Protein AF-A0A7R9ZUL0-F1 (afdb_monomer)

Mean predicted aligned error: 13.68 Å

Secondary structure (DSSP, 8-state):
-B-TTT-SB-----S----------HHHHHHHHH-HHHHHHH---SSBB--S-TTTS-SS-BTSBSSBSSB-SSTT-BB--SSHHHHHHHHHHHHHHHHHHH---SS--SS--------S--TTTTSSS---TT-PPPP-----------

Solvent-accessible surface area (backbone atoms only — not comparable to full-atom values): 10040 Å² total; per-residue (Å²): 87,80,40,85,88,82,72,45,80,45,89,76,94,70,96,75,85,84,89,82,87,76,78,83,56,71,57,58,54,39,30,75,75,68,32,61,72,50,32,68,53,49,51,69,67,57,60,67,24,67,50,86,41,61,93,82,33,59,62,72,32,69,82,34,58,23,50,58,51,31,55,42,75,43,88,97,41,68,41,84,66,81,54,73,69,51,39,65,65,41,49,61,59,33,50,50,54,50,37,64,73,76,46,85,58,91,83,72,72,98,60,98,69,87,78,79,86,78,76,73,87,74,91,63,88,71,83,84,65,84,74,57,63,65,55,73,73,80,74,90,67,74,73,73,75,80,78,78,76,132

pLDDT: mean 72.67, std 23.06, range [31.58, 97.56]

Foldseek 3Di:
DQDPVVRDDDDDDDPDDDPPPDDDDPLVVCCVVPNDVVSVQQDDFFDAQCCPDCVVRVDDRRGHTRQALADGSDPPDGDQDDDPVRNVVSVVVSVVVVCLQPPPPPPDDPDPDDDDDPDDDPPPPDDPDRPRGRDPPDRPPPPPPDPPDD

Structure (mmCIF, N/CA/C/O backbone):
data_AF-A0A7R9ZUL0-F1
#
_entry.id   AF-A0A7R9ZUL0-F1
#
loop_
_atom_site.group_PDB
_atom_site.id
_atom_site.type_symbol
_atom_site.label_atom_id
_atom_site.label_alt_id
_atom_site.label_comp_id
_atom_site.label_asym_id
_atom_site.label_entity_id
_atom_site.label_seq_id
_atom_site.pdbx_PDB_ins_code
_atom_site.Cartn_x
_atom_site.Cartn_y
_atom_site.Cartn_z
_atom_site.occupancy
_atom_site.B_iso_or_equiv
_atom_site.auth_seq_id
_atom_site.auth_comp_id
_atom_site.auth_asym_id
_atom_site.auth_atom_id
_atom_site.pdbx_PDB_model_num
ATOM 1 N N . ILE A 1 1 ? -14.573 -10.427 26.600 1.00 88.62 1 ILE A N 1
ATOM 2 C CA . ILE A 1 1 ? -13.772 -9.241 26.214 1.00 88.62 1 ILE A CA 1
ATOM 3 C C . ILE A 1 1 ? -12.777 -9.017 27.343 1.00 88.62 1 ILE A C 1
ATOM 5 O O . ILE A 1 1 ? -13.169 -9.166 28.491 1.00 88.62 1 ILE A O 1
ATOM 9 N N . PHE A 1 2 ? -11.500 -8.775 27.049 1.00 91.19 2 PHE A N 1
ATOM 10 C CA . PHE A 1 2 ? -10.502 -8.560 28.101 1.00 91.19 2 PHE A CA 1
ATOM 11 C C . PHE A 1 2 ? -10.650 -7.151 28.685 1.00 91.19 2 PHE A C 1
ATOM 13 O O . PHE A 1 2 ? -10.529 -6.169 27.945 1.00 91.19 2 PHE A O 1
ATOM 20 N N . ASN A 1 3 ? -10.903 -7.056 29.988 1.00 92.31 3 ASN A N 1
ATOM 21 C CA . ASN A 1 3 ? -11.004 -5.788 30.696 1.00 92.31 3 ASN A CA 1
ATOM 22 C C . ASN A 1 3 ? -9.624 -5.403 31.246 1.00 92.31 3 ASN A C 1
ATOM 24 O O . ASN A 1 3 ? -9.040 -6.113 32.061 1.00 92.31 3 ASN A O 1
ATOM 28 N N . LYS A 1 4 ? -9.076 -4.276 30.777 1.00 91.94 4 LYS A N 1
ATOM 29 C CA . LYS A 1 4 ? -7.726 -3.827 31.157 1.00 91.94 4 LYS A CA 1
ATOM 30 C C . LYS A 1 4 ? -7.633 -3.318 32.595 1.00 91.94 4 LYS A C 1
ATOM 32 O O . LYS A 1 4 ? -6.533 -3.330 33.141 1.00 91.94 4 LYS A O 1
ATOM 37 N N . ASP A 1 5 ? -8.744 -2.880 33.179 1.00 93.19 5 ASP A N 1
ATOM 38 C CA . ASP A 1 5 ? -8.775 -2.319 34.529 1.00 93.19 5 ASP A CA 1
ATOM 39 C C . ASP A 1 5 ? -8.844 -3.428 35.584 1.00 93.19 5 ASP A C 1
ATOM 41 O O . ASP A 1 5 ? -8.156 -3.355 36.601 1.00 93.19 5 ASP A O 1
ATOM 45 N N . SER A 1 6 ? -9.633 -4.478 35.331 1.00 93.00 6 SER A N 1
ATOM 46 C CA . SER A 1 6 ? -9.714 -5.645 36.221 1.00 93.00 6 SER A CA 1
ATOM 47 C C . SER A 1 6 ? -8.661 -6.716 35.923 1.00 93.00 6 SER A C 1
ATOM 49 O O . SER A 1 6 ? -8.306 -7.479 36.816 1.00 93.00 6 SER A O 1
ATOM 51 N N . GLY A 1 7 ? -8.139 -6.776 34.693 1.00 95.12 7 GLY A N 1
ATOM 52 C CA . GLY A 1 7 ? -7.201 -7.811 34.252 1.00 95.12 7 GLY A CA 1
ATOM 53 C C . GLY A 1 7 ? -7.848 -9.175 33.984 1.00 95.12 7 GLY A C 1
ATOM 54 O O . GLY A 1 7 ? -7.134 -10.164 33.832 1.00 95.12 7 GLY A O 1
ATOM 55 N N . GLU A 1 8 ? -9.178 -9.238 33.919 1.00 94.62 8 GLU A N 1
ATOM 56 C CA . GLU A 1 8 ? -9.950 -10.471 33.753 1.00 94.62 8 GLU A CA 1
ATOM 57 C C . GLU A 1 8 ? -10.735 -10.481 32.431 1.00 94.62 8 GLU A C 1
ATOM 59 O O . GLU A 1 8 ? -10.970 -9.449 31.792 1.00 94.62 8 GLU A O 1
ATOM 64 N N . GLU A 1 9 ? -11.152 -11.674 32.002 1.00 95.25 9 GLU A N 1
ATOM 65 C CA . GLU A 1 9 ? -12.104 -11.812 30.903 1.00 95.25 9 GLU A CA 1
ATOM 66 C C . GLU A 1 9 ? -13.534 -11.606 31.408 1.00 95.25 9 GLU A C 1
ATOM 68 O O . GLU A 1 9 ? -13.998 -12.313 32.299 1.00 95.25 9 GLU A O 1
ATOM 73 N N . GLU A 1 10 ? -14.262 -10.679 30.789 1.00 94.50 10 GLU A N 1
ATOM 74 C CA . GLU A 1 10 ? -15.665 -10.414 31.110 1.00 94.50 10 GLU A CA 1
ATOM 75 C C . GLU A 1 10 ? -16.588 -10.652 29.909 1.00 94.50 10 GLU A C 1
ATOM 77 O O . GLU A 1 10 ? -16.187 -10.555 28.742 1.00 94.50 10 GLU A O 1
ATOM 82 N N . SER A 1 11 ? -17.855 -10.949 30.188 1.00 92.75 11 SER A N 1
ATOM 83 C CA . SER A 1 11 ? -18.917 -10.986 29.183 1.00 92.75 11 SER A CA 1
ATOM 84 C C . SER A 1 11 ? -19.785 -9.743 29.332 1.00 92.75 11 SER A C 1
ATOM 86 O O . SER A 1 11 ? -20.293 -9.476 30.419 1.00 92.75 11 SER A O 1
ATOM 88 N N . LEU A 1 12 ? -19.948 -8.986 28.247 1.00 91.88 12 LEU A N 1
ATOM 89 C CA . LEU A 1 12 ? -20.786 -7.791 28.215 1.00 91.88 12 LEU A CA 1
ATOM 90 C C . LEU A 1 12 ? -21.998 -8.044 27.309 1.00 91.88 12 LEU A C 1
ATOM 92 O O . LEU A 1 12 ? -21.810 -8.507 26.180 1.00 91.88 12 LEU A O 1
ATOM 96 N N . PRO A 1 13 ? -23.228 -7.739 27.757 1.00 94.25 13 PRO A N 1
ATOM 97 C CA . PRO A 1 13 ? -24.391 -7.770 26.883 1.00 94.25 13 PRO A CA 1
ATOM 98 C C . PRO A 1 13 ? -24.257 -6.674 25.816 1.00 94.25 13 PRO A C 1
ATOM 100 O O . PRO A 1 13 ? -24.009 -5.514 26.142 1.00 94.25 13 PRO A O 1
ATOM 103 N N . ALA A 1 14 ? -24.411 -7.041 24.544 1.00 94.19 14 ALA A N 1
ATOM 104 C CA . ALA A 1 14 ? -24.330 -6.115 23.421 1.00 94.19 14 ALA A CA 1
ATOM 105 C C . ALA A 1 14 ? -25.366 -6.472 22.352 1.00 94.19 14 ALA A C 1
ATOM 107 O O . ALA A 1 14 ? -25.459 -7.627 21.940 1.00 94.19 14 ALA A O 1
ATOM 108 N N . ASP A 1 15 ? -26.096 -5.467 21.869 1.00 97.56 15 ASP A N 1
ATOM 109 C CA . ASP A 1 15 ? -27.016 -5.617 20.735 1.00 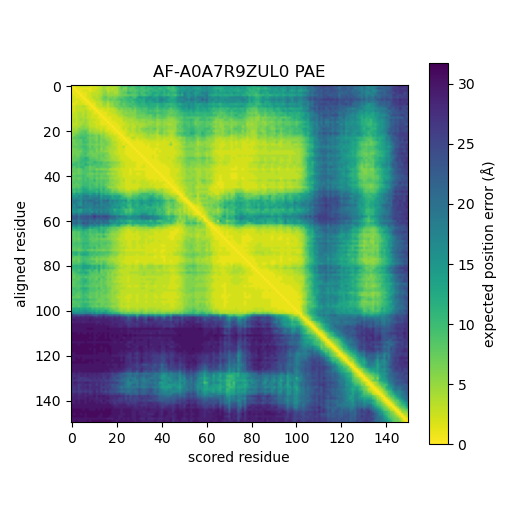97.56 15 ASP A CA 1
ATOM 110 C C . ASP A 1 15 ? -26.278 -5.563 19.385 1.00 97.56 15 ASP A C 1
ATOM 112 O O . ASP A 1 15 ? -26.740 -6.113 18.387 1.00 97.56 15 ASP A O 1
ATOM 116 N N . VAL A 1 16 ? -25.121 -4.889 19.344 1.00 96.44 16 VAL A N 1
ATOM 117 C CA . VAL A 1 16 ? -24.301 -4.684 18.142 1.00 96.44 16 VAL A CA 1
ATOM 118 C C . VAL A 1 16 ? -22.818 -4.764 18.497 1.00 96.44 16 VAL A C 1
ATOM 120 O O . VAL A 1 16 ? -22.381 -4.226 19.513 1.00 96.44 16 VAL A O 1
ATOM 123 N N . VAL A 1 17 ? -22.028 -5.378 17.613 1.00 93.69 17 VAL A N 1
ATOM 124 C CA . VAL A 1 17 ? -20.562 -5.409 17.688 1.00 93.69 17 VAL A CA 1
ATOM 125 C C . VAL A 1 17 ? -19.985 -4.723 16.452 1.00 93.69 17 VAL A C 1
ATOM 127 O O . V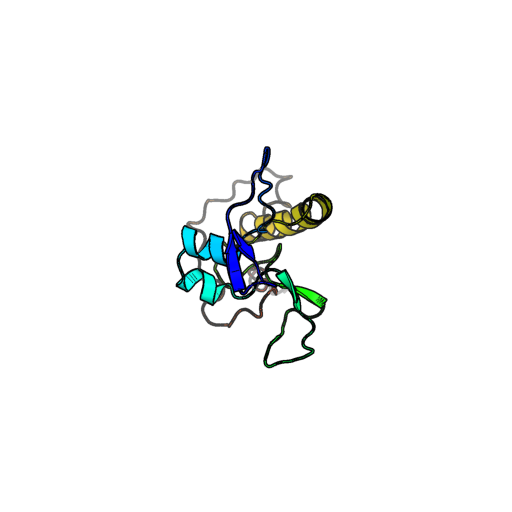AL A 1 17 ? -20.280 -5.119 15.325 1.00 93.69 17 VAL A O 1
ATOM 130 N N . VAL A 1 18 ? -19.150 -3.698 16.653 1.00 95.06 18 VAL A N 1
ATOM 131 C CA . VAL A 1 18 ? -18.470 -2.975 15.566 1.00 95.06 18 VAL A CA 1
ATOM 132 C C . VAL A 1 18 ? -17.015 -3.426 15.481 1.00 95.06 18 VAL A C 1
ATOM 134 O O . VAL A 1 18 ? -16.234 -3.221 16.408 1.00 95.06 18 VAL A O 1
ATOM 137 N N . TYR A 1 19 ? -16.636 -4.004 14.343 1.00 93.75 19 TYR A N 1
ATOM 138 C CA . TYR A 1 19 ? -15.256 -4.393 14.062 1.00 93.75 19 TYR A CA 1
ATOM 139 C C . TYR A 1 19 ? -14.490 -3.210 13.464 1.00 93.75 19 TYR A C 1
ATOM 141 O O . TYR A 1 19 ? -14.568 -2.938 12.270 1.00 93.75 19 TYR A O 1
ATOM 149 N N . ALA A 1 20 ? -13.745 -2.504 14.314 1.00 94.06 20 ALA A N 1
ATOM 150 C CA . ALA A 1 20 ? -12.869 -1.391 13.937 1.00 94.06 20 ALA A CA 1
ATOM 151 C C . ALA A 1 20 ? -11.380 -1.765 14.092 1.00 94.06 20 ALA A C 1
ATOM 153 O O . ALA A 1 20 ? -10.578 -0.985 14.599 1.00 94.06 20 ALA A O 1
ATOM 154 N N . THR A 1 21 ? -11.009 -2.985 13.692 1.00 92.12 21 THR A N 1
ATOM 155 C CA . THR A 1 21 ? -9.674 -3.581 13.911 1.00 92.12 21 THR A CA 1
ATOM 156 C C . THR A 1 21 ? -8.602 -3.119 12.917 1.00 92.12 21 THR A C 1
ATOM 158 O O . THR A 1 21 ? -7.459 -3.552 13.012 1.00 92.12 21 THR A O 1
ATOM 161 N N . GLY A 1 22 ? -8.946 -2.225 11.985 1.00 90.31 22 GLY A N 1
ATOM 162 C CA . GLY A 1 22 ? -8.033 -1.725 10.956 1.00 90.31 22 GLY A CA 1
ATOM 163 C C . GLY A 1 22 ? -7.946 -2.633 9.726 1.00 90.31 22 GLY A C 1
ATOM 164 O O . GLY A 1 22 ? -8.827 -3.456 9.486 1.00 90.31 22 GLY A O 1
ATOM 165 N N . PHE A 1 23 ? -6.891 -2.435 8.935 1.00 86.94 23 PHE A N 1
ATOM 166 C CA . PHE A 1 23 ? -6.607 -3.178 7.706 1.00 86.94 23 PHE A CA 1
ATOM 167 C C . PHE A 1 23 ? -5.198 -3.766 7.767 1.00 86.94 23 PHE A C 1
ATOM 169 O O . PHE A 1 23 ? -4.307 -3.170 8.375 1.00 86.94 23 PHE A O 1
ATOM 176 N N . ASP A 1 24 ? -4.997 -4.886 7.078 1.00 89.94 24 ASP A N 1
ATOM 177 C CA . ASP A 1 24 ? -3.664 -5.433 6.842 1.00 89.94 24 ASP A CA 1
ATOM 178 C C . ASP A 1 24 ? -2.822 -4.521 5.943 1.00 89.94 24 ASP A C 1
ATOM 180 O O . ASP A 1 24 ? -3.325 -3.651 5.221 1.00 89.94 24 ASP A O 1
ATOM 184 N N . THR A 1 25 ? -1.509 -4.735 5.980 1.00 89.31 25 THR A N 1
ATOM 185 C CA . THR A 1 25 ? -0.568 -3.989 5.146 1.00 89.31 25 THR A CA 1
ATOM 186 C C . THR A 1 25 ? -0.549 -4.529 3.716 1.00 89.31 25 THR A C 1
ATOM 188 O O . THR A 1 25 ? -0.878 -5.688 3.464 1.00 89.31 25 THR A O 1
ATOM 191 N N . MET A 1 26 ? -0.121 -3.711 2.753 1.00 90.06 26 MET A N 1
ATOM 192 C CA . MET A 1 26 ? -0.034 -4.157 1.358 1.00 90.06 26 MET A CA 1
ATOM 193 C C . MET A 1 26 ? 1.023 -5.250 1.163 1.00 90.06 26 MET A C 1
ATOM 195 O O . MET A 1 26 ? 0.825 -6.142 0.345 1.00 90.06 26 MET A O 1
ATOM 199 N N . GLU A 1 27 ? 2.085 -5.254 1.969 1.00 90.94 27 GLU A N 1
ATOM 200 C CA . GLU A 1 27 ? 3.067 -6.342 2.017 1.00 90.94 27 GLU A CA 1
ATOM 201 C C . GLU A 1 27 ? 2.417 -7.671 2.405 1.00 90.94 27 GLU A C 1
ATOM 203 O O . GLU A 1 27 ? 2.741 -8.690 1.808 1.00 90.94 27 GLU A O 1
ATOM 208 N N . SER A 1 28 ? 1.464 -7.658 3.344 1.00 92.06 28 SER A N 1
ATOM 209 C CA . SER A 1 28 ? 0.757 -8.871 3.777 1.00 92.06 28 SER A CA 1
ATOM 210 C C . SER A 1 28 ? -0.054 -9.480 2.628 1.00 92.06 28 SER A C 1
ATOM 212 O O . SER A 1 28 ? -0.043 -10.693 2.431 1.00 92.06 28 SER A O 1
ATOM 214 N N . TYR A 1 29 ? -0.696 -8.643 1.807 1.00 92.38 29 TYR A N 1
ATOM 215 C CA . TYR A 1 29 ? -1.389 -9.103 0.599 1.00 92.38 29 TYR A CA 1
ATOM 216 C C . TYR A 1 29 ? -0.422 -9.624 -0.469 1.00 92.38 29 TYR A C 1
ATOM 218 O O . TYR A 1 29 ? -0.694 -10.644 -1.099 1.00 92.38 29 TYR A O 1
ATOM 226 N N . VAL A 1 30 ? 0.717 -8.958 -0.673 1.00 93.81 30 VAL A N 1
ATOM 227 C CA . VAL A 1 30 ? 1.742 -9.435 -1.616 1.00 93.81 30 VAL A CA 1
ATOM 228 C C . VAL A 1 30 ? 2.323 -10.768 -1.155 1.00 93.81 30 VAL A C 1
ATOM 230 O O . VAL A 1 30 ? 2.535 -11.637 -1.991 1.00 93.81 30 VAL A O 1
ATOM 233 N N . GLU A 1 31 ? 2.517 -10.975 0.147 1.00 95.19 31 GLU A N 1
ATOM 234 C CA . GLU A 1 31 ? 2.986 -12.253 0.689 1.00 95.19 31 GLU A CA 1
ATOM 235 C C . GLU A 1 31 ? 2.016 -13.384 0.354 1.00 95.19 31 GLU A C 1
ATOM 237 O O . GLU A 1 31 ? 2.430 -14.437 -0.126 1.00 95.19 31 GLU A O 1
ATOM 242 N N . GLN A 1 32 ? 0.718 -13.141 0.555 1.00 95.81 32 GLN A N 1
ATOM 243 C CA . GLN A 1 32 ? -0.335 -14.121 0.293 1.00 95.81 32 GLN A CA 1
ATOM 244 C C . GLN A 1 32 ? -0.463 -14.474 -1.194 1.00 95.81 32 GLN A C 1
ATOM 246 O O . GLN A 1 32 ? -0.784 -15.615 -1.521 1.00 95.81 32 GLN A O 1
ATOM 251 N N . ILE A 1 33 ? -0.239 -13.510 -2.093 1.00 95.19 33 ILE A N 1
ATOM 252 C CA . ILE A 1 33 ? -0.447 -13.689 -3.539 1.00 95.19 33 ILE A CA 1
ATOM 253 C C . ILE A 1 33 ? 0.830 -14.163 -4.240 1.00 95.19 33 ILE A C 1
ATOM 255 O O . ILE A 1 33 ? 0.777 -15.035 -5.105 1.00 95.19 33 ILE A O 1
ATOM 259 N N . CYS A 1 34 ? 1.971 -13.572 -3.892 1.00 94.50 34 CYS A N 1
ATOM 260 C CA . CYS A 1 34 ? 3.228 -13.696 -4.627 1.00 94.50 34 CYS A CA 1
ATOM 261 C C . CYS A 1 34 ? 4.331 -14.415 -3.842 1.00 94.50 34 CYS A C 1
ATOM 263 O O . CYS A 1 34 ? 5.353 -14.751 -4.433 1.00 94.50 34 CYS A O 1
ATOM 265 N N . GLY A 1 35 ? 4.145 -14.654 -2.542 1.00 95.69 35 GLY A N 1
ATOM 266 C CA . GLY A 1 35 ? 5.143 -15.285 -1.686 1.00 95.69 35 GLY A CA 1
ATOM 267 C C . GLY A 1 35 ? 6.080 -14.298 -0.988 1.00 95.69 35 GLY A C 1
ATOM 268 O O . GLY A 1 35 ? 6.174 -13.110 -1.313 1.00 95.69 35 GLY A O 1
ATOM 269 N N . ARG A 1 36 ? 6.777 -14.815 0.026 1.00 94.62 36 ARG A N 1
ATOM 270 C CA . ARG A 1 36 ? 7.630 -14.023 0.919 1.00 94.62 36 ARG A CA 1
ATOM 271 C C . ARG A 1 36 ? 8.854 -13.435 0.217 1.00 94.62 36 ARG A C 1
ATOM 273 O O . ARG A 1 36 ? 9.227 -12.298 0.488 1.00 94.62 36 ARG A O 1
ATOM 280 N N . ASP A 1 37 ? 9.440 -14.169 -0.721 1.00 95.19 37 ASP A N 1
ATOM 281 C CA . ASP A 1 37 ? 10.608 -13.729 -1.487 1.00 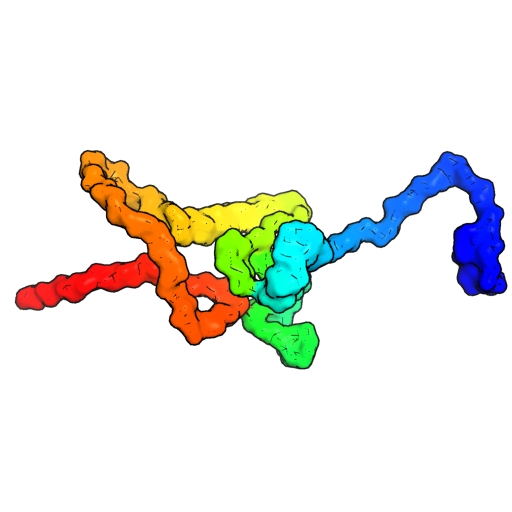95.19 37 ASP A CA 1
ATOM 282 C C . ASP A 1 37 ? 10.310 -12.485 -2.340 1.00 95.19 37 ASP A C 1
ATOM 284 O O . ASP A 1 37 ? 11.171 -11.617 -2.506 1.00 95.19 37 ASP A O 1
ATOM 288 N N . VAL A 1 38 ? 9.079 -12.364 -2.845 1.00 93.06 38 VAL A N 1
ATOM 289 C CA . VAL A 1 38 ? 8.620 -11.179 -3.578 1.00 93.06 38 VAL A CA 1
ATOM 290 C C . VAL A 1 38 ? 8.466 -9.990 -2.635 1.00 93.06 38 VAL A C 1
ATOM 292 O O . VAL A 1 38 ? 8.916 -8.895 -2.969 1.00 93.06 38 VAL A O 1
ATOM 295 N N . VAL A 1 39 ? 7.896 -10.190 -1.446 1.00 90.50 39 VAL A N 1
ATOM 296 C CA . VAL A 1 39 ? 7.759 -9.129 -0.431 1.00 90.50 39 VAL A CA 1
ATOM 297 C C . VAL A 1 39 ? 9.113 -8.583 -0.007 1.00 90.50 39 VAL A C 1
ATOM 299 O O . VAL A 1 39 ? 9.301 -7.366 0.027 1.00 90.50 39 VAL A O 1
ATOM 302 N N . ASP A 1 40 ? 10.066 -9.470 0.270 1.00 89.44 40 ASP A N 1
ATOM 303 C CA . ASP A 1 40 ? 11.399 -9.074 0.716 1.00 89.44 40 ASP A CA 1
ATOM 304 C C . ASP A 1 40 ? 12.137 -8.280 -0.379 1.00 89.44 40 ASP A C 1
ATOM 306 O O . ASP A 1 40 ? 12.833 -7.310 -0.073 1.00 89.44 40 ASP A O 1
ATOM 310 N N . LYS A 1 41 ? 11.925 -8.619 -1.661 1.00 87.25 41 LYS A N 1
ATOM 311 C CA . LYS A 1 41 ? 12.446 -7.840 -2.799 1.00 87.25 41 LYS A CA 1
ATOM 312 C C . LYS A 1 41 ? 11.766 -6.483 -2.945 1.00 87.25 41 LYS A C 1
ATOM 314 O O . LYS A 1 41 ? 12.449 -5.490 -3.188 1.00 87.25 41 LYS A O 1
ATOM 319 N N . VAL A 1 42 ? 10.437 -6.429 -2.837 1.00 86.75 42 VAL A N 1
ATOM 320 C CA . VAL A 1 42 ? 9.660 -5.184 -2.943 1.00 86.75 42 VAL A CA 1
ATOM 321 C C . VAL A 1 42 ? 10.073 -4.191 -1.855 1.00 86.75 42 VAL A C 1
ATOM 323 O O . VAL A 1 42 ? 10.276 -3.008 -2.142 1.00 86.75 42 VAL A O 1
ATOM 326 N N . GLY A 1 43 ? 10.207 -4.659 -0.616 1.00 85.50 43 GLY A N 1
ATOM 327 C CA . GLY A 1 43 ? 10.471 -3.817 0.545 1.00 85.50 43 GLY A CA 1
ATOM 328 C C . GLY A 1 43 ? 9.239 -3.031 1.011 1.00 85.50 43 GLY A C 1
ATOM 329 O O . GLY A 1 43 ? 8.096 -3.397 0.751 1.00 85.50 43 GLY A O 1
ATOM 330 N N . LYS A 1 44 ? 9.466 -1.932 1.741 1.00 85.19 44 LYS A N 1
ATOM 331 C CA . LYS A 1 44 ? 8.382 -1.150 2.362 1.00 85.19 44 LYS A CA 1
ATOM 332 C C . LYS A 1 44 ? 7.494 -0.471 1.320 1.00 85.19 44 LYS A C 1
ATOM 334 O O . LYS A 1 44 ? 7.988 0.237 0.442 1.00 85.19 44 LYS A O 1
ATOM 339 N N . THR A 1 45 ? 6.188 -0.597 1.477 1.00 88.19 45 THR A N 1
ATOM 340 C CA . THR A 1 45 ? 5.177 0.201 0.785 1.00 88.19 45 THR A CA 1
ATOM 341 C C . THR A 1 45 ? 4.706 1.330 1.695 1.00 88.19 45 THR A C 1
ATOM 343 O O . THR A 1 45 ? 4.751 1.224 2.920 1.00 88.19 45 THR A O 1
ATOM 346 N N . TRP A 1 46 ? 4.268 2.437 1.096 1.00 87.56 46 TRP A N 1
ATOM 347 C CA . TRP A 1 46 ? 3.804 3.623 1.821 1.00 87.56 46 TRP A CA 1
ATOM 348 C C . TRP A 1 46 ? 4.854 4.318 2.714 1.00 87.56 46 TRP A C 1
ATOM 350 O O . TRP A 1 46 ? 6.007 3.912 2.888 1.00 87.56 46 TRP A O 1
ATOM 360 N N . GLY A 1 47 ? 4.431 5.462 3.257 1.00 85.44 47 GLY A N 1
ATOM 361 C CA . GLY A 1 47 ? 5.266 6.395 4.005 1.00 85.44 47 GLY A CA 1
ATOM 362 C C . GLY A 1 47 ? 6.246 7.155 3.107 1.00 85.44 47 GLY A C 1
ATOM 363 O O . GLY A 1 47 ? 6.623 6.689 2.035 1.00 85.44 47 GLY A O 1
ATOM 364 N N . LEU A 1 48 ? 6.632 8.351 3.545 1.00 81.69 48 LEU A N 1
ATOM 365 C CA . LEU A 1 48 ? 7.603 9.175 2.831 1.00 81.69 48 LEU A CA 1
ATOM 366 C C . LEU A 1 48 ? 9.009 8.671 3.119 1.00 81.69 48 LEU A C 1
ATOM 368 O O . LEU A 1 48 ? 9.345 8.462 4.290 1.00 81.69 48 LEU A O 1
ATOM 372 N N . GLY A 1 49 ? 9.816 8.493 2.080 1.00 76.62 49 GLY A N 1
ATOM 373 C CA . GLY A 1 49 ? 11.258 8.445 2.257 1.00 76.62 49 GLY A CA 1
ATOM 374 C C . GLY A 1 49 ? 11.774 9.830 2.571 1.00 76.62 49 GLY A C 1
ATOM 375 O O . GLY A 1 49 ? 11.556 10.768 1.817 1.00 76.62 49 GLY A O 1
ATOM 376 N N . LEU A 1 50 ? 12.409 9.989 3.712 1.00 69.75 50 LEU A N 1
ATOM 377 C CA . LEU A 1 50 ? 12.942 11.265 4.171 1.00 69.75 50 LEU A CA 1
ATOM 378 C C . LEU A 1 50 ? 14.431 11.170 4.496 1.00 69.75 50 LEU A C 1
ATOM 380 O O . LEU A 1 50 ? 15.033 12.195 4.789 1.00 69.75 50 LEU A O 1
ATOM 384 N N . GLU A 1 51 ? 15.012 9.966 4.477 1.00 70.00 51 GLU A N 1
ATOM 385 C CA . GLU A 1 51 ? 16.437 9.708 4.737 1.00 70.00 51 GLU A CA 1
ATOM 386 C C . GLU A 1 51 ? 16.924 10.275 6.089 1.00 70.00 51 GLU A C 1
ATOM 388 O O . GLU A 1 51 ? 18.109 10.441 6.350 1.00 70.00 51 GLU A O 1
ATOM 393 N N . TYR A 1 52 ? 15.997 10.556 7.007 1.00 70.25 52 TYR A N 1
ATOM 394 C CA . TYR A 1 52 ? 16.296 11.182 8.298 1.00 70.25 52 TYR A CA 1
ATOM 395 C C . TYR A 1 52 ? 16.996 10.223 9.275 1.00 70.25 52 TYR A C 1
ATOM 397 O O . TYR A 1 52 ? 17.591 10.656 10.263 1.00 70.25 52 TYR A O 1
ATOM 405 N N . LYS A 1 53 ? 16.877 8.913 9.025 1.00 72.12 53 LYS A N 1
ATOM 406 C CA . LYS A 1 53 ? 17.498 7.823 9.784 1.00 72.12 53 LYS A CA 1
ATOM 407 C C . LYS A 1 53 ? 17.923 6.711 8.827 1.00 72.12 53 LYS A C 1
ATOM 409 O O . LYS A 1 53 ? 17.106 5.835 8.557 1.00 72.12 53 LYS A O 1
ATOM 414 N N . PRO A 1 54 ? 19.169 6.714 8.329 1.00 69.25 54 PRO A N 1
ATOM 415 C CA . PRO A 1 54 ? 19.643 5.736 7.346 1.00 69.25 54 PRO A CA 1
ATOM 416 C C . PRO A 1 54 ? 19.481 4.267 7.772 1.00 69.25 54 PRO A C 1
ATOM 418 O O . PRO A 1 54 ? 19.334 3.391 6.929 1.00 69.25 54 PRO A O 1
ATOM 421 N N . ASP A 1 55 ? 19.447 3.987 9.078 1.00 72.69 55 ASP A N 1
ATOM 422 C CA . ASP A 1 55 ? 19.211 2.656 9.650 1.00 72.69 55 ASP A CA 1
ATOM 423 C C . ASP A 1 55 ? 17.755 2.168 9.514 1.00 72.69 55 ASP A C 1
ATOM 425 O O . ASP A 1 55 ? 17.496 0.966 9.514 1.00 72.69 55 ASP A O 1
ATOM 429 N N . LYS A 1 56 ? 16.782 3.084 9.422 1.00 65.44 56 LYS A N 1
ATOM 430 C CA . LYS A 1 56 ? 15.332 2.772 9.450 1.00 65.44 56 LYS A CA 1
ATOM 431 C C . LYS A 1 56 ? 14.566 3.247 8.224 1.00 65.44 56 LYS A C 1
ATOM 433 O O . LYS A 1 56 ? 13.495 2.710 7.908 1.00 65.44 56 LYS A O 1
ATOM 438 N N . ASP A 1 57 ? 15.123 4.245 7.569 1.00 67.06 57 ASP A N 1
ATOM 439 C CA . ASP A 1 57 ? 14.706 4.854 6.325 1.00 67.06 57 ASP A CA 1
ATOM 440 C C . ASP A 1 57 ? 15.930 4.991 5.411 1.00 67.06 57 ASP A C 1
ATOM 442 O O . ASP A 1 57 ? 16.333 6.112 5.086 1.00 67.06 57 ASP A O 1
ATOM 446 N N . PRO A 1 58 ? 16.576 3.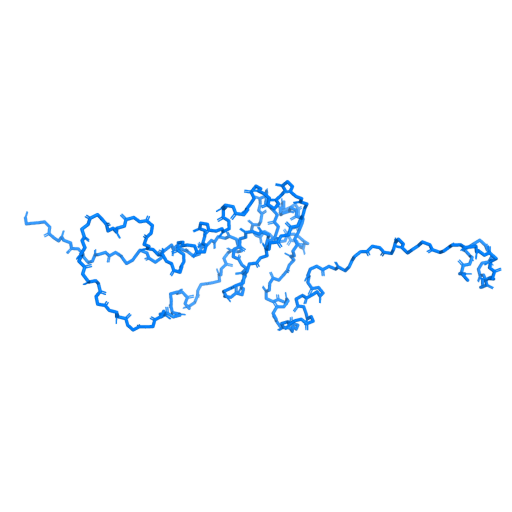862 5.052 1.00 63.66 58 PRO A N 1
ATOM 447 C CA . PRO A 1 58 ? 17.574 3.896 4.001 1.00 63.66 58 PRO A CA 1
ATOM 448 C C . PRO A 1 58 ? 16.876 4.461 2.760 1.00 63.66 58 PRO A C 1
ATOM 450 O O . PRO A 1 58 ? 15.819 3.961 2.355 1.00 63.66 58 PRO A O 1
ATOM 453 N N . GLY A 1 59 ? 17.419 5.556 2.217 1.00 57.25 59 GLY A N 1
ATOM 454 C CA . GLY A 1 59 ? 16.989 6.139 0.946 1.00 57.25 59 GLY A CA 1
ATOM 455 C C . GLY A 1 59 ? 16.933 5.080 -0.167 1.00 57.25 59 GLY A C 1
ATOM 456 O O . GLY A 1 59 ? 17.338 3.933 0.035 1.00 57.25 59 GLY A O 1
ATOM 457 N N . PRO A 1 60 ? 16.384 5.404 -1.346 1.00 58.34 60 PRO A N 1
ATOM 458 C CA . PRO A 1 60 ? 16.551 6.664 -2.083 1.00 58.34 60 PRO A CA 1
ATOM 459 C C . PRO A 1 60 ? 15.249 7.470 -2.236 1.00 58.34 60 PRO A C 1
ATOM 461 O O . PRO A 1 60 ? 15.123 8.323 -3.108 1.00 58.34 60 PRO A O 1
ATOM 464 N N . TRP A 1 61 ? 14.237 7.152 -1.429 1.00 61.72 61 TRP A N 1
ATOM 465 C CA . TRP A 1 61 ? 12.856 7.618 -1.566 1.00 61.72 61 TRP A CA 1
ATOM 466 C C . TRP A 1 61 ? 12.624 9.099 -1.184 1.00 61.72 61 TRP A C 1
ATOM 468 O O . TRP A 1 61 ? 11.533 9.444 -0.734 1.00 61.72 61 TRP A O 1
ATOM 478 N 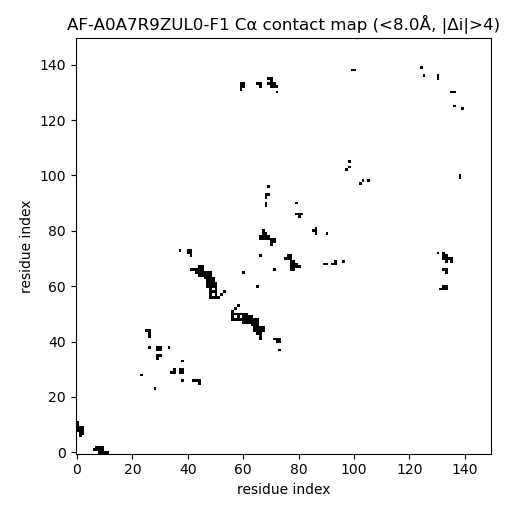N . THR A 1 62 ? 13.631 9.962 -1.317 1.00 66.69 62 THR A N 1
ATOM 479 C CA . THR A 1 62 ? 13.680 11.315 -0.745 1.00 66.69 62 THR A CA 1
ATOM 480 C C . THR A 1 62 ? 12.525 12.192 -1.232 1.00 66.69 62 THR A C 1
ATOM 482 O O . THR A 1 62 ? 12.475 12.620 -2.380 1.00 66.69 62 THR A O 1
ATOM 485 N N . GLY A 1 63 ? 11.587 12.475 -0.329 1.00 72.56 63 GLY A N 1
ATOM 486 C CA . GLY A 1 63 ? 10.395 13.283 -0.573 1.00 72.56 63 GLY A CA 1
ATOM 487 C C . GLY A 1 63 ? 9.218 12.541 -1.216 1.00 72.56 63 GLY A C 1
ATOM 488 O O . GLY A 1 63 ? 8.188 13.169 -1.455 1.00 72.56 63 GLY A O 1
ATOM 489 N N . GLU A 1 64 ? 9.311 11.231 -1.462 1.00 80.88 64 GLU A N 1
ATOM 490 C CA . GLU A 1 64 ? 8.282 10.462 -2.173 1.00 80.88 64 GLU A CA 1
ATOM 491 C C . GLU A 1 64 ? 7.717 9.293 -1.357 1.00 80.88 64 GLU A C 1
ATOM 493 O O . GLU A 1 64 ? 8.364 8.735 -0.471 1.00 80.88 64 GLU A O 1
ATOM 498 N N . LEU A 1 65 ? 6.495 8.867 -1.697 1.00 86.75 65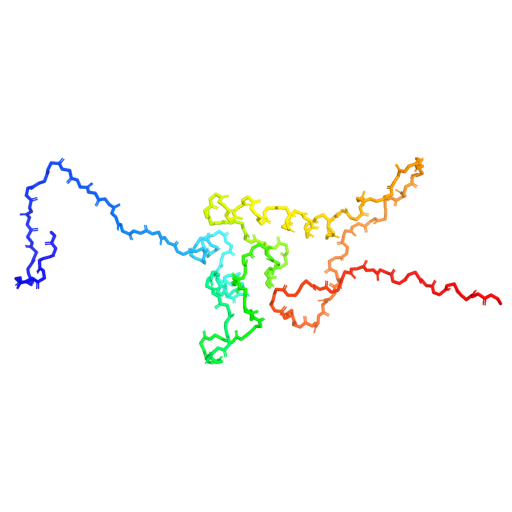 LEU A N 1
ATOM 499 C CA . LEU A 1 65 ? 5.899 7.654 -1.131 1.00 86.75 65 LEU A CA 1
ATOM 500 C C . LEU A 1 65 ? 6.641 6.401 -1.627 1.00 86.75 65 LEU A C 1
ATOM 502 O O . LEU A 1 65 ? 6.926 6.272 -2.819 1.00 86.75 65 LEU A O 1
ATOM 506 N N . ARG A 1 66 ? 6.949 5.461 -0.724 1.00 85.44 66 ARG A N 1
ATOM 507 C CA . ARG A 1 66 ? 7.693 4.230 -1.058 1.00 85.44 66 ARG A CA 1
ATOM 508 C C . ARG A 1 66 ? 6.857 3.273 -1.904 1.00 85.44 66 ARG A C 1
ATOM 510 O O . ARG A 1 66 ? 5.716 2.985 -1.547 1.00 85.44 66 ARG A O 1
ATOM 517 N N . ASN A 1 67 ? 7.436 2.775 -3.000 1.00 87.88 67 ASN A N 1
ATOM 518 C CA . ASN A 1 67 ? 6.868 1.766 -3.910 1.00 87.88 67 ASN A CA 1
ATOM 519 C C . ASN A 1 67 ? 5.461 2.050 -4.494 1.00 87.88 67 ASN A C 1
ATOM 521 O O . ASN A 1 67 ? 4.929 1.228 -5.232 1.00 87.88 67 ASN A O 1
ATOM 525 N N . MET A 1 68 ? 4.852 3.210 -4.236 1.00 91.75 68 MET A N 1
ATOM 526 C CA . MET A 1 68 ? 3.515 3.529 -4.736 1.00 91.75 68 MET A CA 1
ATOM 527 C C . MET A 1 68 ? 3.570 4.221 -6.099 1.00 91.75 68 MET A C 1
ATOM 529 O O . MET A 1 68 ? 4.279 5.212 -6.264 1.00 91.75 68 MET A O 1
ATOM 533 N N . TRP A 1 69 ? 2.791 3.716 -7.063 1.00 92.00 69 TRP A N 1
ATOM 534 C CA . TRP A 1 69 ? 2.648 4.247 -8.429 1.00 92.00 69 TRP A CA 1
ATOM 535 C C . TRP A 1 69 ? 3.949 4.371 -9.237 1.00 92.00 69 TRP A C 1
ATOM 537 O O . TRP A 1 69 ? 4.012 5.137 -10.199 1.00 92.00 69 TRP A O 1
ATOM 547 N N . LYS A 1 70 ? 4.977 3.601 -8.876 1.00 86.94 70 LYS A N 1
ATOM 548 C CA . LYS A 1 70 ? 6.281 3.544 -9.548 1.00 86.94 70 LYS A CA 1
ATOM 549 C C . LYS A 1 70 ? 6.823 2.115 -9.568 1.00 86.94 70 LYS A C 1
ATOM 551 O O . LYS A 1 70 ? 6.279 1.278 -8.843 1.00 86.94 70 LYS A O 1
ATOM 556 N N . PRO A 1 71 ? 7.830 1.810 -10.404 1.00 85.75 71 PRO A N 1
ATOM 557 C CA . PRO A 1 71 ? 8.326 0.450 -10.529 1.00 85.75 71 PRO A CA 1
ATOM 558 C C . PRO A 1 71 ? 8.913 -0.014 -9.197 1.00 85.75 71 PRO A C 1
ATOM 560 O O . PRO A 1 71 ? 9.650 0.732 -8.548 1.00 85.75 71 PRO A O 1
ATOM 563 N N . THR A 1 72 ? 8.589 -1.244 -8.808 1.00 86.06 72 THR A N 1
ATOM 564 C CA . THR A 1 72 ? 9.234 -1.903 -7.666 1.00 86.06 72 THR A CA 1
ATOM 565 C C . THR A 1 72 ? 10.550 -2.563 -8.101 1.00 86.06 72 THR A C 1
ATOM 567 O O . THR A 1 72 ? 10.899 -2.592 -9.288 1.00 86.06 72 THR A O 1
ATOM 570 N N . ASN A 1 73 ? 11.274 -3.148 -7.146 1.00 82.25 73 ASN A N 1
ATOM 571 C CA . ASN A 1 73 ? 12.437 -3.999 -7.428 1.00 82.25 73 ASN A CA 1
ATOM 572 C C . ASN A 1 73 ? 12.070 -5.357 -8.045 1.00 82.25 73 ASN A C 1
ATOM 574 O O . ASN A 1 73 ? 12.956 -6.122 -8.419 1.00 82.25 73 ASN A O 1
ATOM 578 N N . VAL A 1 74 ? 10.778 -5.666 -8.155 1.00 86.44 74 VAL A N 1
ATOM 579 C CA . VAL A 1 74 ? 10.280 -6.850 -8.849 1.00 86.44 74 VAL A CA 1
ATOM 580 C C . VAL A 1 74 ? 9.843 -6.441 -10.248 1.00 86.44 74 VAL A C 1
ATOM 582 O O . VAL A 1 74 ? 9.061 -5.506 -10.442 1.00 86.44 74 VAL A O 1
ATOM 585 N N . ASP A 1 75 ? 10.372 -7.141 -11.246 1.00 85.50 75 ASP A N 1
ATOM 586 C CA . ASP A 1 75 ? 10.047 -6.864 -12.636 1.00 85.50 75 ASP A CA 1
ATOM 587 C C . ASP A 1 75 ? 8.571 -7.089 -12.941 1.00 85.50 75 ASP A C 1
ATOM 589 O O . ASP A 1 75 ? 7.975 -8.086 -12.549 1.00 85.50 75 ASP A O 1
ATOM 593 N N . GLY A 1 76 ? 7.979 -6.127 -13.651 1.00 86.44 76 GLY A N 1
ATOM 594 C CA . GLY A 1 76 ? 6.565 -6.177 -14.002 1.00 86.44 76 GLY A CA 1
ATOM 595 C C . GLY A 1 76 ? 5.605 -5.780 -12.874 1.00 86.44 76 GLY A C 1
ATOM 596 O O . GLY A 1 76 ? 4.399 -5.822 -13.098 1.00 86.44 76 GLY A O 1
ATOM 597 N N . LEU A 1 77 ? 6.096 -5.372 -11.695 1.00 89.81 77 LEU A N 1
ATOM 598 C CA . LEU A 1 77 ? 5.250 -5.086 -10.533 1.00 89.81 77 LEU A CA 1
ATOM 599 C C . LEU A 1 77 ? 5.202 -3.593 -10.166 1.00 89.81 77 LEU A C 1
ATOM 601 O O . LEU A 1 77 ? 6.234 -2.943 -9.968 1.00 89.81 77 LEU A O 1
ATOM 605 N N . TRP A 1 78 ? 3.973 -3.089 -10.011 1.00 92.25 78 TRP A N 1
ATOM 606 C CA . TRP A 1 78 ? 3.619 -1.754 -9.522 1.00 92.25 78 TRP A CA 1
ATOM 607 C C . TRP A 1 78 ? 2.463 -1.848 -8.530 1.00 92.25 78 TRP A C 1
ATOM 609 O O . TRP A 1 78 ? 1.572 -2.682 -8.693 1.00 92.25 78 TRP A O 1
ATOM 619 N N . PHE A 1 79 ? 2.412 -0.916 -7.578 1.00 93.19 79 PHE A N 1
ATOM 620 C CA . PHE A 1 79 ? 1.247 -0.741 -6.713 1.00 93.19 79 PHE A CA 1
ATOM 621 C C . PHE A 1 79 ? 0.378 0.430 -7.153 1.00 93.19 79 PHE A C 1
ATOM 623 O O . PHE A 1 79 ? 0.864 1.529 -7.436 1.00 93.19 79 PHE A O 1
ATOM 630 N N . HIS A 1 80 ? -0.932 0.200 -7.141 1.00 94.56 80 HIS A N 1
ATOM 631 C CA . HIS A 1 80 ? -1.954 1.221 -7.303 1.00 94.56 80 HIS A CA 1
ATOM 632 C C . HIS A 1 80 ? -2.917 1.128 -6.120 1.00 94.56 80 HIS A C 1
ATOM 634 O O . HIS A 1 80 ? -3.529 0.089 -5.900 1.00 94.56 80 HIS A O 1
ATOM 640 N N . GLY A 1 81 ? -3.040 2.197 -5.340 1.00 92.12 81 GLY A N 1
ATOM 641 C CA . GLY A 1 81 ? -3.884 2.198 -4.148 1.00 92.12 81 GLY A CA 1
ATOM 642 C C . GLY A 1 81 ? -4.021 3.589 -3.551 1.00 92.12 81 GLY A C 1
ATOM 643 O O . GLY A 1 81 ? -3.648 4.569 -4.187 1.00 92.12 81 GLY A O 1
ATOM 644 N N . GLY A 1 82 ? -4.527 3.670 -2.322 1.00 91.06 82 GLY A N 1
ATOM 645 C CA . GLY A 1 82 ? -4.800 4.931 -1.632 1.00 91.06 82 GLY A CA 1
ATOM 646 C C . GLY A 1 82 ? -6.244 5.392 -1.801 1.00 91.06 82 GLY A C 1
ATOM 647 O O . GLY A 1 82 ? -7.108 4.654 -2.273 1.00 91.06 82 GLY A O 1
ATOM 648 N N . ASN A 1 83 ? -6.525 6.620 -1.373 1.00 93.75 83 ASN A N 1
ATOM 649 C CA . ASN A 1 83 ? -7.867 7.182 -1.508 1.00 93.75 83 ASN A CA 1
ATOM 650 C C . ASN A 1 83 ? -8.166 7.608 -2.959 1.00 93.75 83 ASN A C 1
ATOM 652 O O . ASN A 1 83 ? -7.285 7.654 -3.820 1.00 93.75 83 ASN A O 1
ATOM 656 N N . LEU A 1 84 ? -9.420 7.987 -3.225 1.00 95.06 84 LEU A N 1
ATOM 657 C CA . LEU A 1 84 ? -9.867 8.389 -4.561 1.00 95.06 84 LEU A CA 1
ATOM 658 C C . LEU A 1 84 ? -9.031 9.530 -5.168 1.00 95.06 84 LEU A C 1
ATOM 660 O O . LEU A 1 84 ? -8.789 9.534 -6.375 1.00 95.06 84 LEU A O 1
ATOM 664 N N . ALA A 1 85 ? -8.584 10.490 -4.353 1.00 95.56 85 ALA A N 1
ATOM 665 C CA . ALA A 1 85 ? -7.781 11.613 -4.827 1.00 95.56 85 ALA A CA 1
ATOM 666 C C . ALA A 1 85 ? -6.386 11.155 -5.278 1.00 95.56 85 ALA A C 1
ATOM 668 O O . ALA A 1 85 ? -5.942 11.532 -6.362 1.00 95.56 85 ALA A O 1
ATOM 669 N N . GLN A 1 86 ? -5.731 10.295 -4.493 1.00 93.62 86 GLN A N 1
ATOM 670 C CA . GLN A 1 86 ? -4.433 9.720 -4.843 1.00 93.62 86 GLN A CA 1
ATOM 671 C C . GLN A 1 86 ? -4.542 8.835 -6.088 1.00 93.62 86 GLN A C 1
ATOM 673 O O . GLN A 1 86 ? -3.798 9.042 -7.046 1.00 93.62 86 GLN A O 1
ATOM 678 N N . CYS A 1 87 ? -5.511 7.915 -6.128 1.00 95.31 87 CYS A N 1
ATOM 679 C CA . CYS A 1 87 ? -5.722 7.050 -7.289 1.00 95.31 87 CYS A CA 1
ATOM 680 C C . CYS A 1 87 ? -5.962 7.865 -8.564 1.00 95.31 87 CYS A C 1
ATOM 682 O O . CYS A 1 87 ? -5.329 7.596 -9.583 1.00 95.31 87 CYS A O 1
ATOM 684 N N . ARG A 1 88 ? -6.814 8.902 -8.514 1.00 95.94 88 ARG A N 1
ATOM 685 C CA . ARG A 1 88 ? -7.083 9.791 -9.659 1.00 95.94 88 ARG A CA 1
ATOM 686 C C . ARG A 1 88 ? -5.841 10.557 -10.107 1.00 95.94 88 ARG A C 1
ATOM 688 O O . ARG A 1 88 ? -5.624 10.705 -11.304 1.00 95.94 88 ARG A O 1
ATOM 695 N N . HIS A 1 89 ? -5.049 11.060 -9.165 1.00 95.19 89 HIS A N 1
ATOM 696 C CA . HIS A 1 89 ? -3.849 11.824 -9.487 1.00 95.19 89 HIS A CA 1
ATOM 697 C C . HIS A 1 89 ? -2.774 10.940 -10.134 1.00 95.19 89 HIS A C 1
ATOM 699 O O . HIS A 1 89 ? -2.219 11.294 -11.173 1.00 95.19 89 HIS A O 1
ATOM 705 N N . TYR A 1 90 ? -2.518 9.762 -9.563 1.00 95.06 90 TYR A N 1
ATOM 706 C CA . TYR A 1 90 ? -1.385 8.928 -9.958 1.00 95.06 90 TYR A CA 1
ATOM 707 C C . TYR A 1 90 ? -1.667 7.913 -11.068 1.00 95.06 90 TYR A C 1
ATOM 709 O O . TYR A 1 90 ? -0.725 7.409 -11.678 1.00 95.06 90 TYR A O 1
ATOM 717 N N . SER A 1 91 ? -2.931 7.631 -11.391 1.00 95.25 91 SER A N 1
ATOM 718 C CA . SER A 1 91 ? -3.280 6.686 -12.468 1.00 95.25 91 SER A CA 1
ATOM 719 C C . SER A 1 91 ? -2.707 7.102 -13.823 1.00 95.25 91 SER A C 1
ATOM 721 O O . SER A 1 91 ? -2.196 6.247 -14.542 1.00 95.25 91 SER A O 1
ATOM 723 N N . LYS A 1 92 ? -2.699 8.402 -14.153 1.00 93.38 92 LYS A N 1
ATOM 724 C CA . LYS A 1 92 ? -2.088 8.893 -15.399 1.00 93.38 92 LYS A CA 1
ATOM 725 C C . LYS A 1 92 ? -0.578 8.645 -15.434 1.00 93.38 92 LYS A C 1
ATOM 727 O O . LYS A 1 92 ? -0.066 8.177 -16.445 1.00 93.38 92 LYS A O 1
ATOM 732 N N . PHE A 1 93 ? 0.130 8.934 -14.343 1.00 91.50 93 PHE A N 1
ATOM 733 C CA . PHE A 1 93 ? 1.581 8.732 -14.274 1.00 91.50 93 PHE A CA 1
ATOM 734 C C . PHE A 1 93 ? 1.949 7.252 -14.363 1.00 91.50 93 PHE A C 1
ATOM 736 O O . PHE A 1 93 ? 2.850 6.890 -15.116 1.00 91.50 93 PHE A O 1
ATOM 743 N N . LEU A 1 94 ? 1.215 6.394 -13.654 1.00 91.88 94 LEU A N 1
ATOM 744 C CA . LEU A 1 94 ? 1.398 4.948 -13.724 1.00 91.88 94 LEU A CA 1
ATOM 745 C C . LEU A 1 94 ? 1.133 4.413 -15.142 1.00 91.88 94 LEU A C 1
ATOM 747 O O . LEU A 1 94 ? 1.940 3.657 -15.676 1.00 91.88 94 LEU A O 1
ATOM 751 N N . ALA A 1 95 ? 0.042 4.843 -15.781 1.00 91.75 95 ALA A N 1
ATOM 752 C CA . ALA A 1 95 ? -0.287 4.434 -17.145 1.00 91.75 95 ALA A CA 1
ATOM 753 C C . ALA A 1 95 ? 0.791 4.857 -18.154 1.00 91.75 95 ALA A C 1
ATOM 755 O O . ALA A 1 95 ? 1.147 4.069 -19.025 1.00 91.75 95 ALA A O 1
ATOM 756 N N . LEU A 1 96 ? 1.352 6.065 -18.016 1.00 89.12 96 LEU A N 1
ATOM 757 C CA . LEU A 1 96 ? 2.443 6.535 -18.873 1.00 89.12 96 LEU A CA 1
ATOM 758 C C . LEU A 1 96 ? 3.722 5.704 -18.699 1.00 89.12 96 LEU A C 1
ATOM 760 O O . LEU A 1 96 ? 4.367 5.389 -19.695 1.00 89.12 96 LEU A O 1
ATOM 764 N N . GLN A 1 97 ? 4.067 5.298 -17.472 1.00 87.69 97 GLN A N 1
ATOM 765 C CA . GLN A 1 97 ? 5.202 4.396 -17.232 1.00 87.69 97 GLN A CA 1
ATOM 766 C C . GLN A 1 97 ? 5.000 3.039 -17.916 1.00 87.69 97 GLN A C 1
ATOM 768 O O . GLN A 1 97 ? 5.912 2.531 -18.567 1.00 87.69 97 GLN A O 1
ATOM 773 N N . LEU A 1 98 ? 3.801 2.460 -17.793 1.00 86.75 98 LEU A N 1
ATOM 774 C CA . LEU A 1 98 ? 3.462 1.189 -18.435 1.00 86.75 98 LEU A CA 1
ATOM 775 C C . LEU A 1 98 ? 3.478 1.315 -19.963 1.00 86.75 98 LEU A C 1
ATOM 777 O O . LEU A 1 98 ? 4.071 0.476 -20.636 1.00 86.75 98 LEU A O 1
ATOM 781 N N . ALA A 1 99 ? 2.890 2.382 -20.508 1.00 84.81 99 ALA A N 1
ATOM 782 C CA . ALA A 1 99 ? 2.893 2.662 -21.941 1.00 84.81 99 ALA A CA 1
ATOM 783 C C . ALA A 1 99 ? 4.321 2.803 -22.487 1.00 84.81 99 ALA A C 1
ATOM 785 O O . ALA A 1 99 ? 4.662 2.156 -23.472 1.00 84.81 99 ALA A O 1
ATOM 786 N N . ALA A 1 100 ? 5.178 3.575 -21.815 1.00 84.19 100 ALA A N 1
ATOM 787 C CA . ALA A 1 100 ? 6.578 3.730 -22.203 1.00 84.19 100 ALA A CA 1
ATOM 788 C C . ALA A 1 100 ? 7.345 2.396 -22.181 1.00 84.19 100 ALA A C 1
ATOM 790 O O . ALA A 1 100 ? 8.216 2.175 -23.018 1.00 84.19 100 ALA A O 1
ATOM 791 N N . ARG A 1 101 ? 7.015 1.496 -21.245 1.00 79.94 101 ARG A N 1
ATOM 792 C CA . ARG A 1 101 ? 7.707 0.211 -21.087 1.00 79.94 101 ARG A CA 1
ATOM 793 C C . ARG A 1 101 ? 7.235 -0.872 -22.057 1.00 79.94 101 ARG A C 1
ATOM 795 O O . ARG A 1 101 ? 8.056 -1.664 -22.505 1.00 79.94 101 ARG A O 1
ATOM 802 N N . TYR A 1 102 ? 5.938 -0.926 -22.358 1.00 76.44 102 TYR A N 1
ATOM 803 C CA . TYR A 1 102 ? 5.328 -2.029 -23.116 1.00 76.44 102 TYR A CA 1
ATOM 804 C C . TYR A 1 102 ? 4.824 -1.645 -24.506 1.00 76.44 102 TYR A C 1
ATOM 806 O O . TYR A 1 102 ? 4.492 -2.519 -25.301 1.00 76.44 102 TYR A O 1
ATOM 814 N N . GLY A 1 103 ? 4.746 -0.358 -24.822 1.00 65.50 103 GLY A N 1
ATOM 815 C CA . GLY A 1 103 ? 4.095 0.097 -26.039 1.00 65.50 103 GLY A CA 1
ATOM 816 C C . GLY A 1 103 ? 4.565 1.474 -26.446 1.00 65.50 103 GLY A C 1
ATOM 817 O O . GLY A 1 103 ? 3.747 2.388 -26.516 1.00 65.50 103 GLY A O 1
ATOM 818 N N . GLY A 1 104 ? 5.860 1.615 -26.749 1.00 52.81 104 GLY A N 1
ATOM 819 C CA . GLY A 1 104 ? 6.427 2.778 -27.440 1.00 52.81 104 GLY A CA 1
ATOM 820 C C . GLY A 1 104 ? 5.836 2.973 -28.845 1.00 52.81 104 GLY A C 1
ATOM 821 O O . GLY A 1 104 ? 6.546 2.890 -29.834 1.00 52.81 104 GLY A O 1
ATOM 822 N N . LYS A 1 105 ? 4.520 3.179 -28.935 1.00 51.28 105 LYS A N 1
ATOM 823 C CA . LYS A 1 105 ? 3.734 3.495 -30.132 1.00 51.28 105 LYS A CA 1
ATOM 824 C C . LYS A 1 105 ? 2.727 4.622 -29.867 1.00 51.28 105 LYS A C 1
ATOM 826 O O . LYS A 1 105 ? 1.807 4.826 -30.647 1.00 51.28 105 LYS A O 1
ATOM 831 N N . TYR A 1 106 ? 2.885 5.393 -28.790 1.00 43.50 106 TYR A N 1
ATOM 832 C CA . TYR A 1 106 ? 2.176 6.669 -28.646 1.00 43.50 106 TYR A CA 1
ATOM 833 C C . TYR A 1 106 ? 2.998 7.769 -29.331 1.00 43.50 106 TYR A C 1
ATOM 835 O O . TYR A 1 106 ? 3.549 8.637 -28.661 1.00 43.50 106 TYR A O 1
ATOM 843 N N . GLY A 1 107 ? 3.151 7.682 -30.658 1.00 45.44 107 GLY A N 1
ATOM 844 C CA . GLY A 1 107 ? 3.924 8.676 -31.410 1.00 45.44 107 GLY A CA 1
ATOM 845 C C . GLY A 1 107 ? 4.166 8.425 -32.901 1.00 45.44 107 GLY A C 1
ATOM 846 O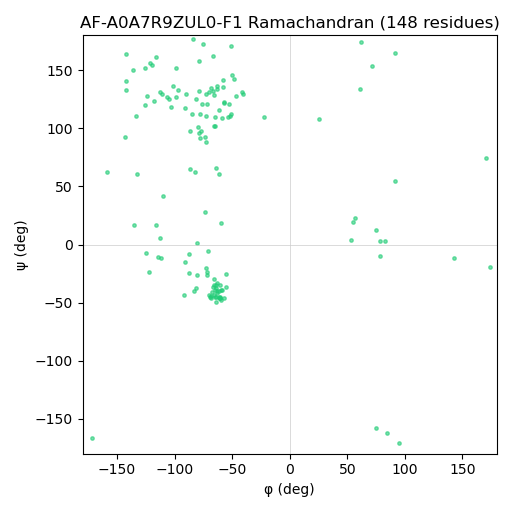 O . GLY A 1 107 ? 4.428 9.393 -33.600 1.00 45.44 107 GLY A O 1
ATOM 847 N N . GLU A 1 108 ? 4.034 7.202 -33.421 1.00 43.50 108 GLU A N 1
ATOM 848 C CA . GLU A 1 108 ? 4.252 6.934 -34.851 1.00 43.50 108 GLU A CA 1
ATOM 849 C C . GLU A 1 108 ? 3.128 6.065 -35.414 1.00 43.50 108 GLU A C 1
ATOM 851 O O . GLU A 1 108 ? 2.941 4.926 -34.986 1.00 43.50 108 GLU A O 1
ATOM 856 N N . ASN A 1 109 ? 2.321 6.697 -36.276 1.00 37.72 109 ASN A N 1
ATOM 857 C CA . ASN A 1 109 ? 1.700 6.179 -37.503 1.00 37.72 109 ASN A CA 1
ATOM 858 C C . ASN A 1 109 ? 0.671 7.218 -37.996 1.00 37.72 109 ASN A C 1
ATOM 860 O O . ASN A 1 109 ? -0.539 7.050 -37.837 1.00 37.72 109 ASN A O 1
ATOM 864 N N . ALA A 1 110 ? 1.158 8.323 -38.572 1.00 44.78 110 ALA A N 1
ATOM 865 C CA . ALA A 1 110 ? 0.385 9.073 -39.570 1.00 44.78 110 ALA A CA 1
ATOM 866 C C . ALA A 1 110 ? 0.627 8.514 -40.987 1.00 44.78 110 ALA A C 1
ATOM 868 O O . ALA A 1 110 ? -0.091 8.869 -41.920 1.00 44.78 110 ALA A O 1
ATOM 869 N N . ASP A 1 111 ? 1.583 7.600 -41.150 1.00 46.34 111 ASP A N 1
ATOM 870 C CA . ASP A 1 111 ? 1.818 6.842 -42.365 1.00 46.34 111 ASP A CA 1
ATOM 871 C C . ASP A 1 111 ? 1.783 5.337 -42.070 1.00 46.34 111 ASP A C 1
ATOM 873 O O . ASP A 1 111 ? 2.379 4.802 -41.142 1.00 46.34 111 ASP A O 1
ATOM 877 N N . ASN A 1 112 ? 0.966 4.643 -42.848 1.00 42.53 112 ASN A N 1
ATOM 878 C CA . ASN A 1 112 ? 0.561 3.267 -42.619 1.00 42.53 112 ASN A CA 1
ATOM 879 C C . ASN A 1 112 ? 1.635 2.290 -43.140 1.00 42.53 112 ASN A C 1
ATOM 881 O O . ASN A 1 112 ? 1.377 1.547 -44.089 1.00 42.53 112 ASN A O 1
ATOM 885 N N . SER A 1 113 ? 2.852 2.324 -42.586 1.00 37.19 113 SER A N 1
ATOM 886 C CA . SER A 1 113 ? 3.912 1.372 -42.942 1.00 37.19 113 SER A CA 1
ATOM 887 C C . SER A 1 113 ? 3.988 0.214 -41.938 1.00 37.19 113 SER A C 1
ATOM 889 O O . SER A 1 113 ? 3.899 0.378 -40.722 1.00 37.19 113 SER A O 1
ATOM 891 N N . VAL A 1 114 ? 4.065 -1.004 -42.475 1.00 35.47 114 VAL A N 1
ATOM 892 C CA . VAL A 1 114 ? 4.071 -2.252 -41.708 1.00 35.47 114 VAL A CA 1
ATOM 893 C C . VAL A 1 114 ? 5.425 -2.397 -41.016 1.00 35.47 114 VAL A C 1
ATOM 895 O O . VAL A 1 114 ? 6.433 -2.644 -41.670 1.00 35.47 114 VAL A O 1
ATOM 898 N N . VAL A 1 115 ? 5.450 -2.268 -39.690 1.00 41.59 115 VAL A N 1
ATOM 899 C CA . VAL A 1 115 ? 6.592 -2.700 -38.875 1.00 41.59 115 VAL A CA 1
ATOM 900 C C . VAL A 1 115 ? 6.534 -4.215 -38.709 1.00 41.59 115 VAL A C 1
ATOM 902 O O . VAL A 1 115 ? 5.617 -4.732 -38.069 1.00 41.59 115 VAL A O 1
ATOM 905 N N . GLU A 1 116 ? 7.498 -4.920 -39.307 1.00 34.84 116 GLU A N 1
ATOM 906 C CA . GLU A 1 116 ? 7.670 -6.360 -39.121 1.00 34.84 116 GLU A CA 1
ATOM 907 C C . GLU A 1 116 ? 7.878 -6.701 -37.640 1.00 34.84 116 GLU A C 1
ATOM 909 O O . GLU A 1 116 ? 8.621 -6.046 -36.904 1.00 34.84 116 GLU A O 1
ATOM 914 N N . GLU A 1 117 ? 7.177 -7.742 -37.202 1.00 41.53 117 GLU A N 1
ATOM 915 C CA . GLU A 1 117 ? 7.156 -8.232 -35.833 1.00 41.53 117 GLU A CA 1
ATOM 916 C C . GLU A 1 117 ? 8.483 -8.929 -35.500 1.00 41.53 117 GLU A C 1
ATOM 918 O O . GLU A 1 117 ? 8.640 -10.139 -35.666 1.00 41.53 117 GLU A O 1
ATOM 923 N N . SER A 1 118 ? 9.470 -8.170 -35.017 1.00 34.22 118 SER A N 1
ATOM 924 C CA . SER A 1 118 ? 10.691 -8.760 -34.467 1.00 34.22 118 SER A CA 1
ATOM 925 C C . SER A 1 118 ? 10.426 -9.282 -33.049 1.00 34.22 118 SER A C 1
ATOM 927 O O . SER A 1 118 ? 10.522 -8.548 -32.067 1.00 34.22 118 SER A O 1
ATOM 929 N N . SER A 1 119 ? 10.046 -10.556 -32.981 1.00 39.22 119 SER A N 1
ATOM 930 C CA . SER A 1 119 ? 10.344 -11.537 -31.927 1.00 39.22 119 SER A CA 1
ATOM 931 C C . SER A 1 119 ? 10.653 -11.016 -30.512 1.00 39.22 119 SER A C 1
ATOM 933 O O . SER A 1 119 ? 11.775 -10.604 -30.239 1.00 39.22 119 SER A O 1
ATOM 935 N N . GLN A 1 120 ? 9.678 -11.238 -29.617 1.00 31.58 120 GLN A N 1
ATOM 936 C CA . GLN A 1 120 ? 9.758 -11.313 -28.145 1.00 31.58 120 GLN A CA 1
ATOM 937 C C . GLN A 1 120 ? 10.250 -10.042 -27.415 1.00 31.58 120 GLN A C 1
ATOM 939 O O . GLN A 1 120 ? 11.293 -9.487 -27.750 1.00 31.58 120 GLN A O 1
ATOM 944 N N . PRO A 1 121 ? 9.578 -9.601 -26.332 1.00 33.69 121 PRO A N 1
ATOM 945 C CA . PRO A 1 121 ? 10.159 -8.598 -25.450 1.00 33.69 121 PRO A CA 1
ATOM 946 C C . PRO A 1 121 ? 11.405 -9.211 -24.799 1.00 33.69 121 PRO A C 1
ATOM 948 O O . PRO A 1 121 ? 11.307 -10.036 -23.892 1.00 33.69 121 PRO A O 1
ATOM 951 N N . THR A 1 122 ? 12.596 -8.857 -25.284 1.00 35.41 122 THR A N 1
ATOM 952 C CA . THR A 1 122 ? 13.848 -9.317 -24.685 1.00 35.41 122 THR A CA 1
ATOM 953 C C . THR A 1 122 ? 13.959 -8.719 -23.289 1.00 35.41 122 THR A C 1
ATOM 955 O O . THR A 1 122 ? 14.308 -7.552 -23.114 1.00 35.41 122 THR A O 1
ATOM 958 N N . SER A 1 123 ? 13.662 -9.553 -22.296 1.00 40.41 123 SER A N 1
ATOM 959 C CA . SER A 1 123 ? 13.752 -9.343 -20.847 1.00 40.41 123 SER A CA 1
ATOM 960 C C . SER A 1 123 ? 15.168 -9.004 -20.330 1.00 40.41 123 SER A C 1
ATOM 962 O O . SER A 1 123 ? 15.441 -9.174 -19.146 1.00 40.41 123 SER A O 1
ATOM 964 N N . SER A 1 124 ? 16.102 -8.568 -21.181 1.00 36.78 124 SER A N 1
ATOM 965 C CA . SER A 1 124 ? 17.532 -8.480 -20.846 1.00 36.78 124 SER A CA 1
ATOM 966 C C . SER A 1 124 ? 18.090 -7.062 -20.757 1.00 36.78 124 SER A C 1
ATOM 968 O O . SER A 1 124 ? 19.299 -6.895 -20.599 1.00 36.78 124 SER A O 1
ATOM 970 N N . ALA A 1 125 ? 17.261 -6.027 -20.870 1.00 36.69 125 ALA A N 1
ATOM 971 C CA . ALA A 1 125 ? 17.746 -4.672 -20.674 1.00 36.69 125 ALA A CA 1
ATOM 972 C C . ALA A 1 125 ? 17.921 -4.401 -19.174 1.00 36.69 125 ALA A C 1
ATOM 974 O O . ALA A 1 125 ? 16.959 -4.052 -18.490 1.00 36.69 125 ALA A O 1
ATOM 975 N N . LEU A 1 126 ? 19.176 -4.547 -18.726 1.00 40.41 126 LEU A N 1
ATOM 976 C CA . LEU A 1 126 ? 19.727 -4.289 -17.384 1.00 40.41 126 LEU A CA 1
ATOM 977 C C . LEU A 1 126 ? 19.727 -5.483 -16.419 1.00 40.41 126 LEU A C 1
ATOM 979 O O . LEU A 1 126 ? 19.258 -5.395 -15.288 1.00 40.41 126 LEU A O 1
ATOM 983 N N . ILE A 1 127 ? 20.325 -6.596 -16.843 1.00 35.62 127 ILE A N 1
ATOM 984 C CA . ILE A 1 127 ? 20.839 -7.598 -15.904 1.00 35.62 127 ILE A CA 1
ATOM 985 C C . I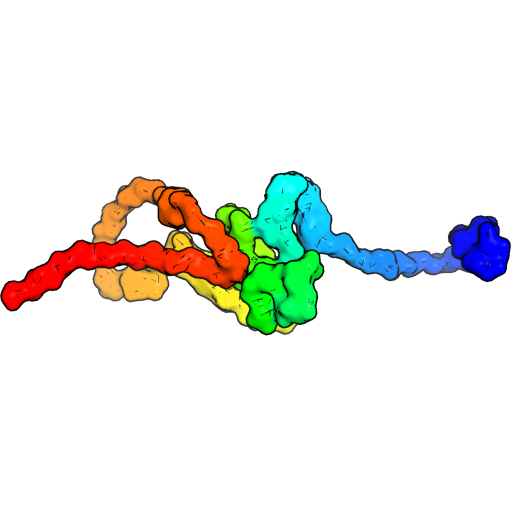LE A 1 127 ? 22.189 -7.071 -15.388 1.00 35.62 127 ILE A C 1
ATOM 987 O O . ILE A 1 127 ? 23.180 -7.161 -16.109 1.00 35.62 127 ILE A O 1
ATOM 991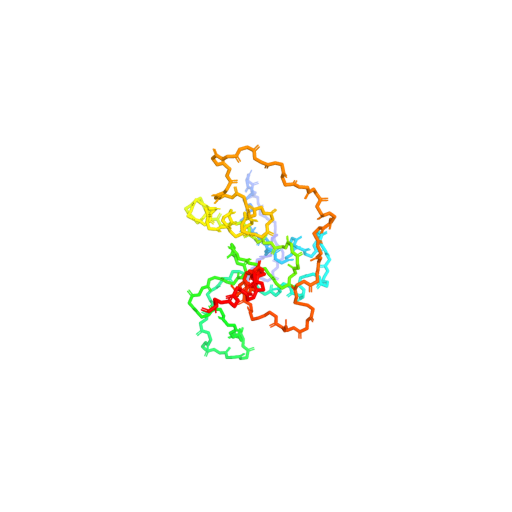 N N . GLY A 1 128 ? 22.232 -6.500 -14.178 1.00 36.91 128 GLY A N 1
ATOM 992 C CA . GLY A 1 128 ? 23.502 -6.279 -13.462 1.00 36.91 128 GLY A CA 1
ATOM 993 C C . GLY A 1 128 ? 23.662 -4.997 -12.639 1.00 36.91 128 GLY A C 1
ATOM 994 O O . GLY A 1 128 ? 24.605 -4.936 -11.859 1.00 36.91 128 GLY A O 1
ATOM 995 N N . GLU A 1 129 ? 22.780 -4.002 -12.760 1.00 41.69 129 GLU A N 1
ATOM 996 C CA . GLU A 1 129 ? 22.803 -2.822 -11.880 1.00 41.69 129 GLU A CA 1
ATOM 997 C C . GLU A 1 129 ? 21.636 -2.888 -10.894 1.00 41.69 129 GLU A C 1
ATOM 999 O O . GLU A 1 129 ? 20.482 -3.062 -11.299 1.00 41.69 129 GLU A O 1
ATOM 1004 N N . ASP A 1 130 ? 21.938 -2.761 -9.599 1.00 40.31 130 ASP A N 1
ATOM 1005 C CA . ASP A 1 130 ? 20.912 -2.646 -8.567 1.00 40.31 130 ASP A CA 1
ATOM 1006 C C . ASP A 1 130 ? 20.023 -1.448 -8.899 1.00 40.31 130 ASP A C 1
ATOM 1008 O O . ASP A 1 130 ? 20.486 -0.310 -9.020 1.00 40.31 130 ASP A O 1
ATOM 1012 N N . ARG A 1 131 ? 18.721 -1.697 -9.062 1.00 50.22 131 ARG A N 1
ATOM 1013 C CA . ARG A 1 131 ? 17.761 -0.611 -9.240 1.00 50.22 131 ARG A CA 1
ATOM 1014 C C . ARG A 1 131 ? 17.800 0.264 -8.000 1.00 50.22 131 ARG A C 1
ATOM 1016 O O . ARG A 1 131 ? 17.415 -0.161 -6.913 1.00 50.22 131 ARG A O 1
ATOM 1023 N N . VAL A 1 132 ? 18.212 1.513 -8.178 1.00 49.84 132 VAL A N 1
ATOM 1024 C CA . VAL A 1 132 ? 17.968 2.551 -7.183 1.00 49.84 132 VAL A CA 1
ATOM 1025 C C . VAL A 1 132 ? 16.454 2.733 -7.129 1.00 49.84 132 VAL A C 1
ATOM 1027 O O . VAL A 1 132 ? 15.842 3.172 -8.103 1.00 49.84 132 VAL A O 1
ATOM 1030 N N . TYR A 1 133 ? 15.844 2.297 -6.024 1.00 52.44 133 TYR A N 1
ATOM 1031 C CA . TYR A 1 133 ? 14.394 2.240 -5.850 1.00 52.44 133 TYR A CA 1
ATOM 1032 C C . TYR A 1 133 ? 13.666 3.464 -6.430 1.00 52.44 133 TYR A C 1
ATOM 1034 O O . TYR A 1 133 ? 13.983 4.609 -6.115 1.00 52.44 133 TYR A O 1
ATOM 1042 N N . GLY A 1 134 ? 12.641 3.224 -7.248 1.00 45.75 134 GLY A N 1
ATOM 1043 C CA . GLY A 1 134 ? 11.803 4.287 -7.802 1.00 45.75 134 GLY A CA 1
ATOM 1044 C C . GLY A 1 134 ? 12.382 5.059 -8.979 1.00 45.75 134 GLY A C 1
ATOM 1045 O O . GLY A 1 134 ? 11.624 5.780 -9.625 1.00 45.75 134 GLY A O 1
ATOM 1046 N N . ILE A 1 135 ? 13.662 4.883 -9.305 1.00 48.75 135 ILE A N 1
ATOM 1047 C CA . ILE A 1 135 ? 14.220 5.386 -10.555 1.00 48.75 135 ILE A CA 1
ATOM 1048 C C . ILE A 1 135 ? 13.926 4.324 -11.617 1.00 48.75 135 ILE A C 1
ATOM 1050 O O . ILE A 1 135 ? 14.440 3.204 -11.522 1.00 48.75 135 ILE A O 1
ATOM 1054 N N . PRO A 1 136 ? 13.059 4.607 -12.609 1.00 44.75 136 PRO A N 1
ATOM 1055 C CA . PRO A 1 136 ? 12.908 3.690 -13.720 1.00 44.75 136 PRO A CA 1
ATOM 1056 C C . PRO A 1 136 ? 14.282 3.527 -14.381 1.00 44.75 136 PRO A C 1
ATOM 1058 O O . PRO A 1 136 ? 15.017 4.512 -14.495 1.00 44.75 136 PRO A O 1
ATOM 1061 N N . PRO A 1 137 ? 14.640 2.314 -14.827 1.00 44.47 137 PRO A N 1
ATOM 1062 C CA . PRO A 1 137 ? 15.828 2.162 -15.648 1.00 44.47 137 PRO A CA 1
ATOM 1063 C C . PRO A 1 137 ? 15.793 3.171 -16.806 1.00 44.47 137 PRO A C 1
ATOM 1065 O O . PRO A 1 137 ? 14.690 3.462 -17.294 1.00 44.47 137 PRO A O 1
ATOM 1068 N N . PRO A 1 138 ? 16.950 3.706 -17.250 1.00 45.03 138 PRO A N 1
ATOM 1069 C CA . PRO A 1 138 ? 16.995 4.544 -18.439 1.00 45.03 138 PRO A CA 1
ATOM 1070 C C . PRO A 1 138 ? 16.187 3.851 -19.531 1.00 45.03 138 PRO A C 1
ATOM 1072 O O . PRO A 1 138 ? 16.358 2.649 -19.756 1.00 45.03 138 PRO A O 1
ATOM 1075 N N . ALA A 1 139 ? 15.245 4.579 -20.137 1.00 44.25 139 ALA A N 1
ATOM 1076 C CA . ALA A 1 139 ? 14.413 4.027 -21.192 1.00 44.25 139 ALA A CA 1
ATOM 1077 C C . ALA A 1 139 ? 15.308 3.309 -22.209 1.00 44.25 139 ALA A C 1
ATOM 1079 O O . ALA A 1 139 ? 16.411 3.776 -22.502 1.00 44.25 139 ALA A O 1
ATOM 1080 N N . LEU A 1 140 ? 14.822 2.185 -22.740 1.00 41.78 140 LEU A N 1
ATOM 1081 C CA . LEU A 1 140 ? 15.403 1.488 -23.884 1.00 41.78 140 LEU A CA 1
ATOM 1082 C C . LEU A 1 140 ? 15.327 2.384 -25.130 1.00 41.78 140 LEU A C 1
ATOM 1084 O O . LEU A 1 140 ? 14.631 2.092 -26.097 1.00 41.78 140 LEU A O 1
ATOM 1088 N N . ILE A 1 141 ? 16.043 3.500 -25.121 1.00 36.50 141 ILE A N 1
ATOM 1089 C CA . ILE A 1 141 ? 16.412 4.207 -26.326 1.00 36.50 141 ILE A CA 1
ATOM 1090 C C . ILE A 1 141 ? 17.584 3.393 -26.849 1.00 36.50 141 ILE A C 1
ATOM 1092 O O . ILE A 1 141 ? 18.723 3.562 -26.409 1.00 36.50 141 ILE A O 1
ATOM 1096 N N . LYS A 1 142 ? 17.313 2.466 -27.777 1.00 33.53 142 LYS A N 1
ATOM 1097 C CA . LYS A 1 142 ? 18.364 2.064 -28.713 1.00 33.53 142 LYS A CA 1
ATOM 1098 C C . LYS A 1 142 ? 18.883 3.378 -29.286 1.00 33.53 142 LYS A C 1
ATOM 1100 O O . LYS A 1 142 ? 18.151 4.047 -30.010 1.00 33.53 142 LYS A O 1
ATOM 1105 N N . LYS A 1 143 ? 20.113 3.775 -28.939 1.00 33.75 143 LYS A N 1
ATOM 1106 C CA . LYS A 1 143 ? 20.846 4.721 -29.778 1.00 33.75 143 LYS A CA 1
ATOM 1107 C C . LYS A 1 143 ? 20.765 4.122 -31.176 1.00 33.75 143 LYS A C 1
ATOM 1109 O O . LYS A 1 143 ? 21.282 3.024 -31.385 1.00 33.75 143 LYS A O 1
ATOM 1114 N N . SER A 1 144 ? 20.046 4.774 -32.089 1.00 38.09 144 SER A N 1
ATOM 1115 C CA . SER A 1 144 ? 20.227 4.483 -33.502 1.00 38.09 144 SER A CA 1
ATOM 1116 C C . SER A 1 144 ? 21.723 4.632 -33.737 1.00 38.09 144 SER A C 1
ATOM 1118 O O . SER A 1 144 ? 22.292 5.671 -33.389 1.00 38.09 144 SER A O 1
ATOM 1120 N N . SER A 1 145 ? 22.356 3.555 -34.192 1.00 39.34 145 SER A N 1
ATOM 1121 C CA . SER A 1 145 ? 23.753 3.553 -34.604 1.00 39.34 145 SER A CA 1
ATOM 1122 C C . SER A 1 145 ? 24.036 4.821 -35.399 1.00 39.34 145 SER A C 1
ATOM 1124 O O . SER A 1 145 ? 23.240 5.180 -36.267 1.00 39.34 145 SER A O 1
ATOM 1126 N N . GLU A 1 146 ? 25.121 5.489 -35.025 1.00 42.16 146 GLU A N 1
ATOM 1127 C CA . GLU A 1 146 ? 25.719 6.655 -35.667 1.00 42.16 146 GLU A CA 1
ATOM 1128 C C . GLU A 1 146 ? 25.322 6.776 -37.146 1.00 42.16 146 GLU A C 1
ATOM 1130 O O . GLU A 1 146 ? 25.762 6.001 -37.991 1.00 42.16 146 GLU A O 1
ATOM 1135 N N . GLN A 1 147 ? 24.491 7.770 -37.470 1.00 39.62 147 GLN A N 1
ATOM 1136 C CA . GLN A 1 147 ? 24.628 8.408 -38.771 1.00 39.62 147 GLN A CA 1
ATOM 1137 C C . GLN A 1 147 ? 25.885 9.266 -38.663 1.00 39.62 147 GLN A C 1
ATOM 1139 O O . GLN A 1 147 ? 25.835 10.399 -38.184 1.00 39.62 147 GLN A O 1
ATOM 1144 N N . GLU A 1 148 ? 27.024 8.689 -39.050 1.00 33.69 148 GLU A N 1
ATOM 1145 C CA . GLU A 1 148 ? 28.155 9.482 -39.515 1.00 33.69 148 GLU A CA 1
ATOM 1146 C C . GLU A 1 148 ? 27.634 10.380 -40.641 1.00 33.69 148 GLU A C 1
ATOM 1148 O O . GLU A 1 148 ? 27.219 9.919 -41.707 1.00 33.69 148 GLU A O 1
ATOM 1153 N N . ILE A 1 149 ? 27.557 11.673 -40.343 1.00 33.25 149 ILE A N 1
ATOM 1154 C CA . ILE A 1 149 ? 27.296 12.709 -41.334 1.00 33.25 149 ILE A CA 1
ATOM 1155 C C . ILE A 1 149 ? 28.590 12.827 -42.161 1.00 33.25 149 ILE A C 1
ATOM 1157 O O . ILE A 1 149 ? 29.655 12.910 -41.544 1.00 33.25 149 ILE A O 1
ATOM 1161 N N . PRO A 1 150 ? 28.527 12.794 -43.506 1.00 45.59 150 PRO A N 1
ATOM 1162 C CA . PRO A 1 150 ? 29.710 12.924 -44.359 1.00 45.59 150 PRO A CA 1
ATOM 1163 C C . PRO A 1 150 ? 30.421 14.274 -44.204 1.00 45.59 150 PRO A C 1
ATOM 1165 O O . PRO A 1 150 ? 29.743 15.282 -43.890 1.00 45.59 150 PRO A O 1
#

Organism: NCBI:txid697910

Sequence (150 aa):
IFNKDSGEEESLPADVVVYATGFDTMESYVEQICGRDVVDKVGKTWGLGLEYKPDKDPGPWTGELRNMWKPTNVDGLWFHGGNLAQCRHYSKFLALQLAARYGGKYGENADNSVVEESSQPTSSALIGEDRVYGIPPPALIKKSSEQEIP

Radius of gyration: 23.57 Å; Cα contacts (8 Å, |Δi|>4): 133; chains: 1; bounding box: 57×29×81 Å